Protein AF-A0A2X3KDU0-F1 (afdb_monomer_lite)

Radius of gyration: 14.28 Å; chains: 1; bounding box: 50×24×29 Å

Sequence (99 aa):
MLENGAETYRVEETMSRICLAYGIEKVDVFVIPTNIIITIKTYKNAISRTRRVTSRTINLDKIAKLNNLSREVAFNKVSIEDAEKKLSSIADEKNILLK

Secondary structure (DSSP, 8-state):
-GGGT--HHHHHHHHHHHHHHTT-SEEEEEEETTEEEEEEE-SS-EEEEEEE-------HHHHHHHHHHHHHHHHH---HHHHHHHHHHHHH-------

Organism: Clostridium perfringens (NCBI:txid1502)

Structure (mmCIF, N/CA/C/O backbone):
data_AF-A0A2X3KDU0-F1
#
_entry.id   AF-A0A2X3KDU0-F1
#
loop_
_atom_site.group_PDB
_atom_site.id
_atom_site.type_symbol
_atom_site.label_atom_id
_atom_site.label_alt_id
_atom_site.label_comp_id
_atom_site.label_asym_id
_atom_site.label_entity_id
_atom_site.label_seq_id
_atom_site.pdbx_PDB_ins_code
_atom_site.Cartn_x
_atom_site.Cartn_y
_atom_site.Cartn_z
_atom_site.occupancy
_atom_site.B_iso_or_equiv
_atom_site.auth_seq_id
_atom_site.auth_comp_id
_atom_site.auth_asym_id
_atom_site.auth_atom_id
_atom_site.pdbx_PDB_model_num
ATOM 1 N N . MET A 1 1 ? 5.042 -0.233 -4.058 1.00 93.06 1 MET A N 1
ATOM 2 C CA . MET A 1 1 ? 4.678 -1.398 -4.906 1.00 93.06 1 MET A CA 1
ATOM 3 C C . MET A 1 1 ? 4.801 -1.102 -6.397 1.00 93.06 1 MET A C 1
ATOM 5 O O . MET A 1 1 ? 5.622 -1.736 -7.043 1.00 93.06 1 MET A O 1
ATOM 9 N N . LEU A 1 2 ? 4.032 -0.154 -6.953 1.00 95.19 2 LEU A N 1
ATOM 10 C CA . LEU A 1 2 ? 3.998 0.116 -8.403 1.00 95.19 2 LEU A CA 1
ATOM 11 C C . LEU A 1 2 ? 5.368 0.503 -9.000 1.00 95.19 2 LEU A C 1
ATOM 13 O O . LEU A 1 2 ? 5.754 0.006 -10.059 1.00 95.19 2 LEU A O 1
ATOM 17 N N . GLU A 1 3 ? 6.135 1.311 -8.263 1.00 94.75 3 GLU A N 1
ATOM 18 C CA . GLU A 1 3 ? 7.532 1.671 -8.565 1.00 94.75 3 GLU A CA 1
ATOM 19 C C . GLU A 1 3 ? 8.482 0.468 -8.626 1.00 94.75 3 GLU A C 1
ATOM 21 O O . GLU A 1 3 ? 9.541 0.560 -9.228 1.00 94.75 3 GLU A O 1
ATOM 26 N N . ASN A 1 4 ? 8.123 -0.660 -8.008 1.00 94.69 4 ASN A N 1
ATOM 27 C CA . ASN A 1 4 ? 8.968 -1.854 -7.921 1.00 94.69 4 ASN A CA 1
ATOM 28 C C . ASN A 1 4 ? 8.543 -2.950 -8.913 1.00 94.69 4 ASN A C 1
ATOM 30 O O . ASN A 1 4 ? 9.035 -4.072 -8.826 1.00 94.69 4 ASN A O 1
ATOM 34 N N . GLY A 1 5 ? 7.635 -2.635 -9.846 1.00 93.38 5 GLY A N 1
ATOM 35 C CA . GLY A 1 5 ? 7.224 -3.554 -10.910 1.00 93.38 5 GLY A CA 1
ATOM 36 C C . GLY A 1 5 ? 5.971 -4.371 -10.597 1.00 93.38 5 GLY A C 1
ATOM 37 O O . GLY A 1 5 ? 5.678 -5.317 -11.318 1.00 93.38 5 GLY A O 1
ATOM 38 N N . ALA A 1 6 ? 5.215 -4.016 -9.552 1.00 95.31 6 ALA A N 1
ATOM 39 C CA . ALA A 1 6 ? 3.961 -4.697 -9.245 1.00 95.31 6 ALA A CA 1
ATOM 40 C C . ALA A 1 6 ? 2.910 -4.449 -10.340 1.00 95.31 6 ALA A C 1
ATOM 42 O O . ALA A 1 6 ? 2.821 -3.349 -10.895 1.00 95.31 6 ALA A O 1
ATOM 43 N N . GLU A 1 7 ? 2.096 -5.467 -10.605 1.00 95.50 7 GLU A N 1
ATOM 44 C CA . GLU A 1 7 ? 0.920 -5.368 -11.470 1.00 95.50 7 GLU A CA 1
ATOM 45 C C . GLU A 1 7 ? -0.120 -4.417 -10.860 1.00 95.50 7 GLU A C 1
ATOM 47 O O . GLU A 1 7 ? -0.280 -4.365 -9.638 1.00 95.50 7 GLU A O 1
ATOM 52 N N . THR A 1 8 ? -0.842 -3.669 -11.698 1.00 96.25 8 THR A N 1
ATOM 53 C CA . THR A 1 8 ? -1.753 -2.600 -11.251 1.00 96.25 8 THR A CA 1
ATOM 54 C C . THR A 1 8 ? -2.868 -3.120 -10.346 1.00 96.25 8 THR A C 1
ATOM 56 O O . THR A 1 8 ? -3.047 -2.583 -9.255 1.00 96.25 8 THR A O 1
ATOM 59 N N . TYR A 1 9 ? -3.524 -4.225 -10.717 1.00 95.88 9 TYR A N 1
ATOM 60 C CA . TYR A 1 9 ? -4.598 -4.824 -9.913 1.00 95.88 9 TYR A CA 1
ATOM 61 C C . TYR A 1 9 ? -4.123 -5.258 -8.514 1.00 95.88 9 TYR A C 1
ATOM 63 O O . TYR A 1 9 ? -4.868 -5.162 -7.543 1.00 95.88 9 TYR A O 1
ATOM 71 N N . ARG A 1 10 ? -2.857 -5.686 -8.365 1.00 95.25 10 ARG A N 1
ATOM 72 C CA . ARG A 1 10 ? -2.296 -6.044 -7.048 1.00 95.25 10 ARG A CA 1
ATOM 73 C C . ARG A 1 10 ? -2.110 -4.821 -6.162 1.00 95.25 10 ARG A C 1
ATOM 75 O O . ARG A 1 10 ? -2.252 -4.917 -4.944 1.00 95.25 10 ARG A O 1
ATOM 82 N N . VAL A 1 11 ? -1.762 -3.681 -6.760 1.00 96.69 11 VAL A N 1
ATOM 83 C CA . VAL A 1 11 ? -1.667 -2.406 -6.042 1.00 96.69 11 VAL A CA 1
ATOM 84 C C . VAL A 1 11 ? -3.063 -1.953 -5.607 1.00 96.69 11 VAL A C 1
ATOM 86 O O . VAL A 1 11 ? -3.226 -1.580 -4.448 1.00 96.69 11 VAL A O 1
ATOM 89 N N . GLU A 1 12 ? -4.066 -2.061 -6.483 1.00 97.62 12 GLU A N 1
ATOM 90 C CA . GLU A 1 12 ? -5.472 -1.743 -6.173 1.00 97.62 12 GLU A CA 1
ATOM 91 C C . GLU A 1 12 ? -6.014 -2.576 -5.011 1.00 97.62 12 GLU A C 1
ATOM 93 O O . GLU A 1 12 ? -6.539 -2.025 -4.039 1.00 97.62 12 GLU A O 1
ATOM 98 N N . GLU A 1 13 ? -5.834 -3.897 -5.076 1.00 96.19 13 GLU A N 1
ATOM 99 C CA . GLU A 1 13 ? -6.278 -4.823 -4.035 1.00 96.19 13 GLU A CA 1
ATOM 100 C C . GLU A 1 13 ? -5.576 -4.533 -2.703 1.00 96.19 13 GLU A C 1
ATOM 102 O O . GLU A 1 13 ? -6.208 -4.497 -1.648 1.00 96.19 13 GLU A O 1
ATOM 107 N N . THR A 1 14 ? -4.266 -4.271 -2.745 1.00 96.19 14 THR A N 1
ATOM 108 C CA . THR A 1 14 ? -3.471 -3.973 -1.548 1.00 96.19 14 THR A CA 1
ATOM 109 C C . THR A 1 14 ? -3.918 -2.680 -0.873 1.00 96.19 14 THR A C 1
ATOM 111 O O . THR A 1 14 ? -4.119 -2.666 0.341 1.00 96.19 14 THR A O 1
ATOM 114 N N . MET A 1 15 ? -4.105 -1.603 -1.637 1.00 95.88 15 MET A N 1
ATOM 115 C CA . MET A 1 15 ? -4.550 -0.321 -1.087 1.00 95.88 15 MET A CA 1
ATOM 116 C C . MET A 1 15 ? -5.969 -0.413 -0.528 1.00 95.88 15 MET A C 1
ATOM 118 O O . MET A 1 15 ? -6.208 0.041 0.590 1.00 95.88 15 MET A O 1
ATOM 122 N N . SER A 1 16 ? -6.881 -1.060 -1.260 1.00 95.81 16 SER A N 1
ATOM 123 C CA . SER A 1 16 ? -8.250 -1.297 -0.791 1.00 95.81 16 SER A CA 1
ATOM 124 C C . SER A 1 16 ? -8.246 -2.067 0.529 1.00 95.81 16 SER A C 1
ATOM 126 O O . SER A 1 16 ? -8.853 -1.629 1.502 1.00 95.81 16 SER A O 1
ATOM 128 N N . ARG A 1 17 ? -7.481 -3.165 0.604 1.00 94.88 17 ARG A N 1
ATOM 129 C CA . ARG A 1 17 ? -7.348 -3.990 1.811 1.00 94.88 17 ARG A CA 1
ATOM 130 C C . ARG A 1 17 ? -6.851 -3.190 3.017 1.00 94.88 17 ARG A C 1
ATOM 132 O O . ARG A 1 17 ? -7.419 -3.321 4.096 1.00 94.88 17 ARG A O 1
ATOM 139 N N . ILE A 1 18 ? -5.820 -2.363 2.837 1.00 95.00 18 ILE A N 1
ATOM 140 C CA . ILE A 1 18 ? -5.261 -1.525 3.909 1.00 95.00 18 ILE A CA 1
ATOM 141 C C . ILE A 1 18 ? -6.300 -0.512 4.408 1.00 95.00 18 ILE A C 1
ATOM 143 O O . ILE A 1 18 ? -6.489 -0.372 5.613 1.00 95.00 18 ILE A O 1
ATOM 147 N N . CYS A 1 19 ? -7.009 0.168 3.503 1.00 94.50 19 CYS A N 1
ATOM 148 C CA . CYS A 1 19 ? -8.038 1.135 3.890 1.00 94.50 19 CYS A CA 1
ATOM 149 C C . CYS A 1 19 ? -9.179 0.482 4.676 1.00 94.50 19 CYS A C 1
ATOM 151 O O . CYS A 1 19 ? -9.556 0.987 5.734 1.00 94.50 19 CYS A O 1
ATOM 153 N N . LEU A 1 20 ? -9.687 -0.655 4.194 1.00 93.50 20 LEU A N 1
ATOM 154 C CA . LEU A 1 20 ? -10.744 -1.405 4.876 1.00 93.50 20 LEU A CA 1
ATOM 155 C C . LEU A 1 20 ? -10.296 -1.863 6.275 1.00 93.50 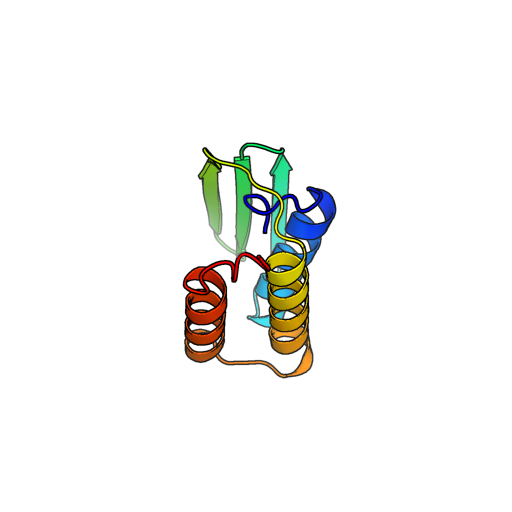20 LEU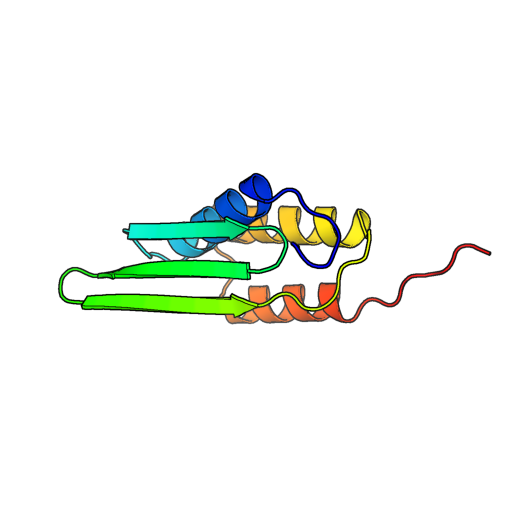 A C 1
ATOM 157 O O . LEU A 1 20 ? -11.054 -1.747 7.236 1.00 93.50 20 LEU A O 1
ATOM 161 N N . ALA A 1 21 ? -9.049 -2.327 6.414 1.00 94.56 21 ALA A N 1
ATOM 162 C CA . ALA A 1 21 ? -8.490 -2.766 7.693 1.00 94.56 21 ALA A CA 1
ATOM 163 C C . ALA A 1 21 ? -8.441 -1.647 8.750 1.00 94.56 21 ALA A C 1
ATOM 165 O O . ALA A 1 21 ? -8.641 -1.913 9.936 1.00 94.56 21 ALA A O 1
ATOM 166 N N . TYR A 1 22 ? -8.238 -0.398 8.320 1.00 93.44 22 TYR A N 1
ATOM 167 C CA . TYR A 1 22 ? -8.239 0.788 9.184 1.00 93.44 22 TYR A CA 1
ATOM 168 C C . TYR A 1 22 ? -9.616 1.447 9.356 1.00 93.44 22 TYR A C 1
ATOM 170 O O . TYR A 1 22 ? -9.709 2.568 9.851 1.00 93.44 22 TYR A O 1
ATOM 178 N N . GLY A 1 23 ? -10.699 0.753 8.994 1.00 91.56 23 GLY A N 1
ATOM 179 C CA . GLY A 1 23 ? -12.065 1.207 9.264 1.00 91.56 23 GLY A CA 1
ATOM 180 C C . GLY A 1 23 ? -12.637 2.164 8.219 1.00 91.56 23 GLY A C 1
ATOM 181 O O . GLY A 1 23 ? -13.664 2.792 8.467 1.00 91.56 23 GLY A O 1
ATOM 182 N N . ILE A 1 24 ? -12.014 2.280 7.043 1.00 92.69 24 ILE A N 1
ATOM 183 C CA . ILE A 1 24 ? -12.628 2.982 5.915 1.00 92.69 24 ILE A CA 1
ATOM 184 C C . ILE A 1 24 ? -13.665 2.063 5.273 1.00 92.69 24 ILE A C 1
ATOM 186 O O . ILE A 1 24 ? -13.307 1.041 4.709 1.00 92.69 24 ILE A O 1
ATOM 190 N N . GLU A 1 25 ? -14.944 2.431 5.315 1.00 90.00 25 GLU A N 1
ATOM 191 C CA . GLU A 1 25 ? -16.024 1.575 4.794 1.00 90.00 25 GLU A CA 1
ATOM 192 C C . GLU A 1 25 ? -16.100 1.538 3.263 1.00 90.00 25 GLU A C 1
ATOM 194 O O . GLU A 1 25 ? -16.486 0.529 2.676 1.00 90.00 25 GLU A O 1
ATOM 199 N N . LYS A 1 26 ? -15.777 2.656 2.602 1.00 94.06 26 LYS A N 1
ATOM 200 C CA . LYS A 1 26 ? -15.896 2.806 1.149 1.00 94.06 26 LYS A CA 1
ATOM 201 C C . LYS A 1 26 ? -14.646 3.456 0.578 1.00 94.06 26 LYS A C 1
ATOM 203 O O . LYS A 1 26 ? -14.349 4.619 0.860 1.00 94.06 26 LYS A O 1
ATOM 208 N N . VAL A 1 27 ? -13.947 2.701 -0.259 1.00 96.56 27 VAL A N 1
ATOM 209 C CA . VAL A 1 27 ? -12.733 3.128 -0.948 1.00 96.56 27 VAL A CA 1
ATOM 210 C C . VAL A 1 27 ? -12.804 2.706 -2.411 1.00 96.56 27 VAL A C 1
ATOM 212 O O . VAL A 1 27 ? -13.151 1.567 -2.706 1.00 96.56 27 VAL A O 1
ATOM 215 N N . ASP A 1 28 ? -12.468 3.624 -3.312 1.00 97.06 28 ASP A N 1
ATOM 216 C CA . ASP A 1 28 ? -12.247 3.332 -4.727 1.00 97.06 28 ASP A CA 1
ATOM 217 C C . ASP A 1 28 ? -10.767 3.564 -5.034 1.00 97.06 28 ASP A C 1
ATOM 219 O O . ASP A 1 28 ? -10.241 4.654 -4.785 1.00 97.06 28 ASP A O 1
ATOM 223 N N . VAL A 1 29 ? -10.090 2.552 -5.569 1.00 97.81 29 VAL A N 1
ATOM 224 C CA . VAL A 1 29 ? -8.687 2.643 -5.985 1.00 97.81 29 VAL A CA 1
ATOM 225 C C . VAL A 1 29 ? -8.609 2.368 -7.479 1.00 97.81 29 VAL A C 1
ATOM 227 O O . VAL A 1 29 ? -9.138 1.367 -7.947 1.00 97.81 29 VAL A O 1
ATOM 230 N N . PHE A 1 30 ? -7.947 3.257 -8.213 1.00 97.81 30 PHE A N 1
ATOM 231 C CA . PHE A 1 30 ? -7.703 3.110 -9.642 1.00 97.81 30 PHE A CA 1
ATOM 232 C C . PHE A 1 30 ? -6.221 3.318 -9.932 1.00 97.81 30 PHE A C 1
ATOM 234 O O . PHE A 1 30 ? -5.653 4.370 -9.612 1.00 97.81 30 PHE A O 1
ATOM 241 N N . VAL A 1 31 ? -5.584 2.312 -10.524 1.00 97.94 31 VAL A N 1
ATOM 242 C CA . VAL A 1 31 ? -4.144 2.302 -10.764 1.00 97.94 31 VAL A CA 1
ATOM 243 C C . VAL A 1 31 ? -3.849 2.071 -12.236 1.00 97.94 31 VAL A C 1
ATOM 245 O O . VAL A 1 31 ? -4.192 1.053 -12.827 1.00 97.94 31 VAL A O 1
ATOM 248 N N . ILE A 1 32 ? -3.082 2.993 -12.802 1.00 96.31 32 ILE A N 1
ATOM 249 C CA . ILE A 1 32 ? -2.393 2.818 -14.079 1.00 96.31 32 ILE A CA 1
ATOM 250 C C . ILE A 1 32 ? -0.881 2.826 -13.828 1.00 96.31 32 ILE A C 1
ATOM 252 O O . ILE A 1 32 ? -0.442 3.327 -12.793 1.00 96.31 32 ILE A O 1
ATOM 256 N N . PRO A 1 33 ? -0.042 2.322 -14.752 1.00 93.38 33 PRO A N 1
ATOM 257 C CA . PRO A 1 33 ? 1.398 2.164 -14.519 1.00 93.38 33 PRO A CA 1
ATOM 258 C C . PRO A 1 33 ? 2.146 3.402 -14.003 1.00 93.38 33 PRO A C 1
ATOM 260 O O . PRO A 1 33 ? 3.176 3.267 -13.347 1.00 93.38 33 PRO A O 1
ATOM 263 N N . THR A 1 34 ? 1.644 4.599 -14.300 1.00 95.00 34 THR A N 1
ATOM 264 C CA . THR A 1 34 ? 2.271 5.883 -13.966 1.00 95.00 34 THR A CA 1
ATOM 265 C C . THR A 1 34 ? 1.462 6.719 -12.977 1.00 95.00 34 THR A C 1
ATOM 267 O O . THR A 1 34 ? 1.899 7.816 -12.626 1.00 95.00 34 THR A O 1
ATOM 270 N N . ASN A 1 35 ? 0.298 6.251 -12.516 1.00 96.56 35 ASN A N 1
ATOM 271 C CA . ASN A 1 35 ? -0.560 7.032 -11.633 1.00 96.56 35 ASN A CA 1
ATOM 272 C C . ASN A 1 35 ? -1.452 6.151 -10.755 1.00 96.56 35 ASN A C 1
ATOM 274 O O . ASN A 1 35 ? -2.034 5.173 -11.214 1.00 96.56 35 ASN A O 1
ATOM 278 N N . ILE A 1 36 ? -1.599 6.556 -9.501 1.00 97.75 36 ILE A N 1
ATOM 279 C CA . ILE A 1 36 ? -2.494 5.947 -8.522 1.00 97.75 36 ILE A CA 1
ATOM 280 C C . ILE A 1 36 ? -3.511 7.005 -8.117 1.00 97.75 36 ILE A C 1
ATOM 282 O O . ILE A 1 36 ? -3.127 8.112 -7.739 1.00 97.75 36 ILE A O 1
ATOM 286 N N . ILE A 1 37 ? -4.791 6.659 -8.160 1.00 98.19 37 ILE A N 1
ATOM 287 C CA . ILE A 1 37 ? -5.883 7.472 -7.630 1.00 98.19 37 ILE A CA 1
ATOM 288 C C . ILE A 1 37 ? -6.566 6.660 -6.537 1.00 98.19 37 ILE A C 1
ATOM 290 O O . ILE A 1 37 ? -6.927 5.507 -6.751 1.00 98.19 37 ILE A O 1
ATOM 294 N N . ILE A 1 38 ? -6.749 7.267 -5.369 1.00 97.88 38 ILE A N 1
ATOM 295 C CA . ILE A 1 38 ? -7.538 6.704 -4.278 1.00 97.88 38 ILE A CA 1
ATOM 296 C C . ILE A 1 38 ? -8.604 7.702 -3.854 1.00 97.88 38 ILE A C 1
ATOM 298 O O . ILE A 1 38 ? -8.315 8.879 -3.638 1.00 97.88 38 ILE A O 1
ATOM 302 N N . THR A 1 39 ? -9.832 7.219 -3.715 1.00 97.62 39 THR A N 1
ATOM 303 C 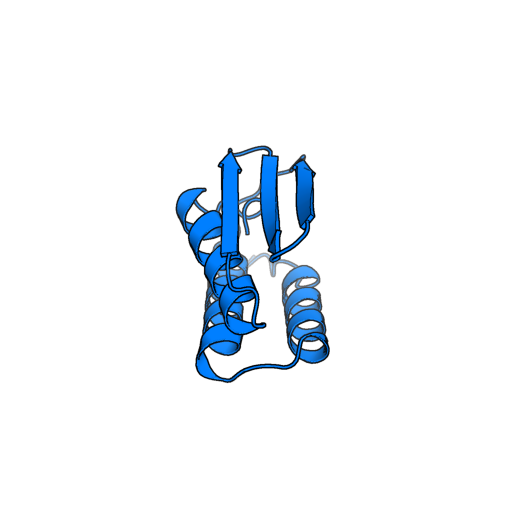CA . THR A 1 39 ? -10.964 7.991 -3.216 1.00 97.62 39 THR A CA 1
ATOM 304 C C . THR A 1 39 ? -11.527 7.311 -1.986 1.00 97.62 39 THR A C 1
ATOM 306 O O . THR A 1 39 ? -11.966 6.169 -2.055 1.00 97.62 39 THR A O 1
ATOM 309 N N . ILE A 1 40 ? -11.540 8.022 -0.865 1.00 95.69 40 ILE A N 1
ATOM 310 C CA . ILE A 1 40 ? -12.188 7.581 0.368 1.00 95.69 40 ILE A CA 1
ATOM 311 C C . ILE A 1 40 ? -13.531 8.295 0.475 1.00 95.69 40 ILE A C 1
ATOM 313 O O . ILE A 1 40 ? -13.595 9.524 0.379 1.00 95.69 40 ILE A O 1
ATOM 317 N N . LYS A 1 41 ? -14.605 7.530 0.675 1.00 92.50 41 LYS A N 1
ATOM 318 C CA . LYS A 1 41 ? -15.968 8.045 0.827 1.00 92.50 41 LYS A CA 1
ATOM 319 C C . LYS A 1 41 ? -16.420 7.886 2.275 1.00 92.50 41 LYS A C 1
ATOM 321 O O . LYS A 1 41 ? -16.386 6.799 2.838 1.00 92.50 41 LYS A O 1
ATOM 326 N N . THR A 1 42 ? -16.887 8.983 2.851 1.00 86.31 42 THR A N 1
ATOM 327 C CA . THR A 1 42 ? -17.598 9.030 4.135 1.00 86.31 42 THR A CA 1
ATOM 328 C C . THR A 1 42 ? -19.070 9.350 3.874 1.00 86.31 42 THR A C 1
ATOM 330 O O . THR A 1 42 ? -19.435 9.701 2.752 1.00 86.31 42 THR A O 1
ATOM 333 N N . TYR A 1 43 ? -19.924 9.290 4.898 1.00 83.81 43 TYR A N 1
ATOM 334 C CA . TYR A 1 43 ? -21.348 9.629 4.754 1.00 83.81 43 TYR A CA 1
ATOM 335 C C . TYR A 1 43 ? -21.592 11.040 4.179 1.00 83.81 43 TYR A C 1
ATOM 337 O O . TYR A 1 43 ? -22.576 11.254 3.480 1.00 83.81 43 TYR A O 1
ATOM 345 N N . LYS A 1 44 ? -20.703 12.006 4.462 1.00 86.94 44 LYS A N 1
ATOM 346 C CA . LYS A 1 44 ? -20.892 13.417 4.075 1.00 86.94 44 LYS A CA 1
ATOM 347 C C . LYS A 1 44 ? -19.963 13.899 2.965 1.00 86.94 44 LYS A C 1
ATOM 349 O O . LYS A 1 44 ? -20.302 14.854 2.282 1.00 86.94 44 LYS A O 1
ATOM 354 N N . ASN A 1 45 ? -18.795 13.280 2.808 1.00 91.69 45 ASN A N 1
ATOM 355 C CA . ASN A 1 45 ? -17.720 13.798 1.962 1.00 91.69 45 ASN A CA 1
ATOM 356 C C . ASN A 1 45 ? -16.995 12.675 1.221 1.00 91.69 45 ASN A C 1
ATOM 358 O O . ASN A 1 45 ? -16.867 11.565 1.741 1.00 91.69 45 ASN A O 1
ATOM 362 N N . ALA A 1 46 ? -16.426 13.005 0.063 1.00 93.19 46 ALA A N 1
ATOM 363 C CA . ALA A 1 46 ? -15.453 12.173 -0.632 1.00 93.19 46 ALA A CA 1
ATOM 364 C C . ALA A 1 46 ? -14.122 12.924 -0.742 1.00 93.19 46 ALA A C 1
ATOM 366 O O . ALA A 1 46 ? -14.095 14.094 -1.119 1.00 93.19 46 ALA A O 1
ATOM 367 N N . ILE A 1 47 ? -13.020 12.252 -0.414 1.00 95.19 47 ILE A N 1
ATOM 368 C CA . ILE A 1 47 ? -11.668 12.804 -0.527 1.00 95.19 47 ILE A CA 1
ATOM 369 C C . ILE A 1 47 ? -10.908 11.959 -1.535 1.00 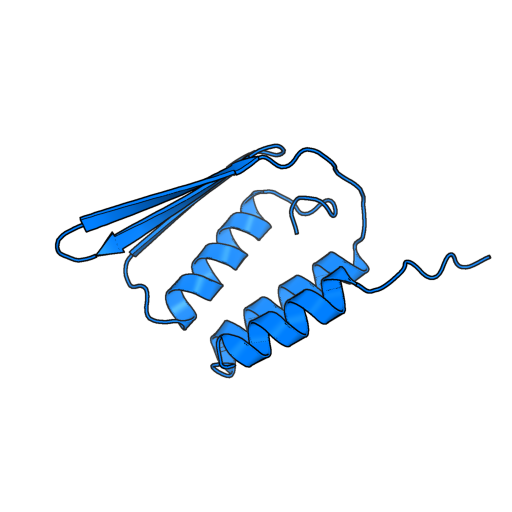95.19 47 ILE A C 1
ATOM 371 O O . ILE A 1 47 ? -10.736 10.758 -1.336 1.00 95.19 47 ILE A O 1
ATOM 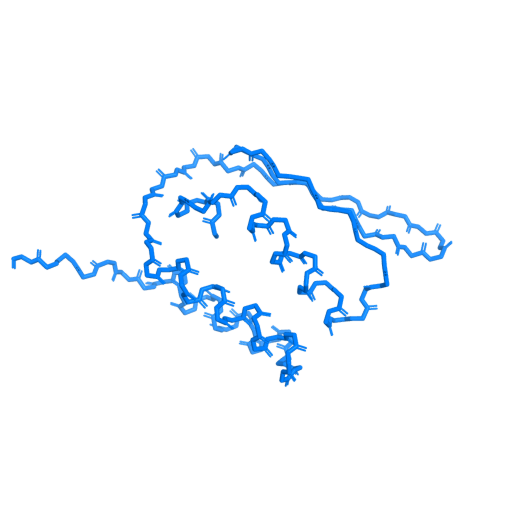375 N N . SER A 1 48 ? -10.443 12.598 -2.607 1.00 96.50 48 SER A N 1
ATOM 376 C CA . SER A 1 48 ? -9.607 11.967 -3.628 1.00 96.50 48 SER A CA 1
ATOM 377 C C . SER A 1 48 ? -8.156 12.414 -3.488 1.00 96.50 48 SER A C 1
ATOM 379 O O . SER A 1 48 ? -7.867 13.597 -3.296 1.00 96.50 48 SER A O 1
ATOM 381 N N . ARG A 1 49 ? -7.227 11.470 -3.615 1.00 97.06 49 ARG A N 1
ATOM 382 C CA . ARG A 1 49 ? -5.789 11.724 -3.705 1.00 97.06 49 ARG A CA 1
ATOM 383 C C . ARG A 1 49 ? -5.250 11.049 -4.955 1.00 97.06 49 ARG A C 1
ATOM 385 O O . ARG A 1 49 ? -5.571 9.900 -5.235 1.00 97.06 49 ARG A O 1
ATOM 392 N N . THR A 1 50 ? -4.409 11.773 -5.686 1.00 97.06 50 THR A N 1
ATOM 393 C CA . THR A 1 50 ? -3.689 11.249 -6.847 1.00 97.06 50 THR A CA 1
ATOM 394 C C . THR A 1 50 ? -2.190 11.307 -6.594 1.00 97.06 50 THR A C 1
ATOM 396 O O . THR A 1 50 ? -1.686 12.278 -6.020 1.00 97.06 50 THR A O 1
ATOM 399 N N . ARG A 1 51 ? -1.469 10.271 -7.017 1.00 95.94 51 ARG A N 1
ATOM 400 C CA . ARG A 1 51 ? -0.012 10.198 -6.935 1.00 95.94 51 ARG A CA 1
ATOM 401 C C . ARG A 1 51 ? 0.553 9.667 -8.242 1.00 95.94 51 ARG A C 1
ATOM 403 O O . ARG A 1 51 ? 0.276 8.536 -8.636 1.00 95.94 51 ARG A O 1
ATOM 410 N N . ARG A 1 52 ? 1.402 10.478 -8.872 1.00 96.44 52 ARG A N 1
ATOM 411 C CA . ARG A 1 52 ? 2.169 10.079 -10.050 1.00 96.44 52 ARG A CA 1
ATOM 412 C C . ARG A 1 52 ? 3.375 9.242 -9.631 1.00 96.44 52 ARG A C 1
ATOM 414 O O . ARG A 1 52 ? 4.077 9.604 -8.688 1.00 96.44 52 ARG A O 1
ATOM 421 N N . VAL A 1 53 ? 3.622 8.168 -10.371 1.00 93.31 53 VAL A N 1
ATOM 422 C CA . VAL A 1 53 ? 4.836 7.353 -10.296 1.00 93.31 53 VAL A CA 1
ATOM 423 C C . VAL A 1 53 ? 5.747 7.756 -11.450 1.00 93.31 53 VAL A C 1
ATOM 425 O O . VAL A 1 53 ? 5.364 7.659 -12.616 1.00 93.31 53 VAL A O 1
ATOM 428 N N . THR A 1 54 ? 6.930 8.273 -11.124 1.00 89.62 54 THR A N 1
ATOM 429 C CA . THR A 1 54 ? 7.871 8.849 -12.100 1.00 89.62 54 THR A CA 1
ATOM 430 C C . THR A 1 54 ? 9.029 7.921 -12.442 1.00 89.62 54 THR A C 1
ATOM 432 O O . THR A 1 54 ? 9.616 8.067 -13.510 1.00 89.62 54 THR A O 1
ATOM 435 N N . SER A 1 55 ? 9.334 6.948 -11.584 1.00 87.44 55 SER A N 1
ATOM 436 C CA . SER A 1 55 ? 10.368 5.942 -11.808 1.00 87.44 55 SER A CA 1
ATOM 437 C C . SER A 1 55 ? 9.810 4.543 -11.570 1.00 87.44 55 SER A C 1
ATOM 439 O O . SER A 1 55 ? 8.934 4.326 -10.732 1.00 87.44 55 SER A O 1
ATOM 441 N N . ARG A 1 56 ? 10.292 3.572 -12.347 1.00 84.88 56 ARG A N 1
ATOM 442 C CA . ARG A 1 56 ? 9.971 2.160 -12.146 1.00 84.88 56 ARG A CA 1
ATOM 443 C C . ARG A 1 56 ? 11.242 1.339 -12.263 1.00 84.88 56 ARG A C 1
ATOM 445 O O . ARG A 1 56 ? 12.048 1.549 -13.163 1.00 84.88 56 ARG A O 1
ATOM 452 N N . THR A 1 57 ? 11.388 0.404 -11.346 1.00 91.38 57 THR A N 1
ATOM 453 C CA . THR A 1 57 ? 12.380 -0.664 -11.355 1.00 91.38 57 THR A CA 1
ATOM 454 C C . THR A 1 57 ? 11.664 -1.985 -11.089 1.00 91.38 57 THR A C 1
ATOM 456 O O . THR A 1 57 ? 10.460 -1.995 -10.831 1.00 91.38 57 THR A O 1
ATOM 459 N N . ILE A 1 58 ? 12.382 -3.101 -11.153 1.00 92.38 58 ILE A N 1
ATOM 460 C CA . ILE A 1 58 ? 11.866 -4.405 -10.744 1.00 92.38 58 ILE A CA 1
ATOM 461 C C . ILE A 1 58 ? 12.560 -4.788 -9.443 1.00 92.38 58 ILE A C 1
ATOM 463 O O . ILE A 1 58 ? 13.777 -4.948 -9.399 1.00 92.38 58 ILE A O 1
ATOM 467 N N . ASN A 1 59 ? 11.777 -4.931 -8.378 1.00 94.12 59 ASN A N 1
ATOM 468 C CA . ASN A 1 59 ? 12.252 -5.441 -7.099 1.00 94.12 59 ASN A CA 1
ATOM 469 C C . ASN A 1 59 ? 11.183 -6.347 -6.481 1.00 94.12 59 ASN A C 1
ATOM 471 O O . ASN A 1 59 ? 10.271 -5.895 -5.783 1.00 94.12 59 ASN A O 1
ATOM 475 N N . LEU A 1 60 ? 11.294 -7.641 -6.779 1.00 93.56 60 LEU A N 1
ATOM 476 C CA . LEU A 1 60 ? 10.329 -8.647 -6.339 1.00 93.56 60 LEU A CA 1
ATOM 477 C C . LEU A 1 60 ? 10.380 -8.883 -4.824 1.00 93.56 60 LEU A C 1
ATOM 479 O O . LEU A 1 60 ? 9.343 -9.169 -4.232 1.00 93.56 60 LEU A O 1
ATOM 483 N N . ASP A 1 61 ? 11.543 -8.697 -4.193 1.00 95.12 61 ASP A N 1
ATOM 484 C CA . ASP A 1 61 ? 11.702 -8.817 -2.740 1.00 95.12 61 ASP A CA 1
ATOM 485 C C . ASP A 1 61 ? 10.910 -7.725 -2.006 1.00 95.12 61 ASP A C 1
ATOM 487 O O . ASP A 1 61 ? 10.055 -8.022 -1.167 1.00 95.12 61 ASP A O 1
ATOM 491 N N . LYS A 1 62 ? 11.069 -6.457 -2.415 1.00 94.75 62 LYS A N 1
ATOM 492 C CA . LYS A 1 62 ? 10.258 -5.355 -1.871 1.00 94.75 62 LYS A CA 1
ATOM 493 C C . LYS A 1 62 ? 8.770 -5.558 -2.132 1.00 94.75 62 LYS A C 1
ATOM 495 O O . LYS A 1 62 ? 7.956 -5.266 -1.260 1.00 94.75 62 LYS A O 1
ATOM 500 N N . ILE A 1 63 ? 8.381 -6.082 -3.297 1.00 95.19 63 ILE A N 1
ATOM 501 C CA . ILE A 1 63 ? 6.972 -6.416 -3.561 1.00 95.19 63 ILE A CA 1
ATOM 502 C C . ILE A 1 63 ? 6.464 -7.480 -2.582 1.00 95.19 63 ILE A C 1
ATOM 504 O O . ILE A 1 63 ? 5.384 -7.305 -2.017 1.00 95.19 63 ILE A O 1
ATOM 508 N N . ALA A 1 64 ? 7.219 -8.558 -2.360 1.00 95.12 64 ALA A N 1
ATOM 509 C CA . ALA A 1 64 ? 6.837 -9.623 -1.437 1.00 95.12 64 ALA A CA 1
ATOM 510 C C . ALA A 1 64 ? 6.675 -9.095 -0.002 1.00 95.12 64 ALA A C 1
ATOM 512 O O . ALA A 1 64 ? 5.656 -9.361 0.639 1.00 95.12 64 ALA A O 1
ATOM 513 N N . LYS A 1 65 ? 7.617 -8.267 0.467 1.00 96.19 65 LYS A N 1
ATOM 514 C CA . LYS A 1 65 ? 7.562 -7.621 1.788 1.00 96.19 65 LYS A CA 1
ATOM 515 C C . LYS A 1 65 ? 6.361 -6.687 1.938 1.00 96.19 65 LYS A C 1
ATOM 517 O O . LYS A 1 65 ? 5.646 -6.772 2.933 1.00 96.19 65 LYS A O 1
ATOM 522 N N . LEU A 1 66 ? 6.081 -5.847 0.938 1.00 95.88 66 LEU A N 1
ATOM 523 C CA . LEU A 1 66 ? 4.913 -4.955 0.947 1.00 95.88 66 LEU A CA 1
ATOM 524 C C . LEU A 1 66 ? 3.589 -5.732 0.952 1.00 95.88 66 LEU A C 1
ATOM 526 O O . LEU A 1 66 ? 2.658 -5.363 1.667 1.00 95.88 66 LEU A O 1
ATOM 530 N N . ASN A 1 67 ? 3.509 -6.832 0.201 1.00 94.50 67 ASN A N 1
ATOM 531 C CA . ASN A 1 67 ? 2.342 -7.711 0.227 1.00 94.50 67 ASN A CA 1
ATOM 532 C C . ASN A 1 67 ? 2.142 -8.335 1.611 1.00 94.50 67 ASN A C 1
ATOM 534 O O . ASN A 1 67 ? 1.016 -8.343 2.112 1.00 94.50 67 ASN A O 1
ATOM 538 N N . ASN A 1 68 ? 3.213 -8.823 2.241 1.00 95.12 68 ASN A N 1
ATOM 539 C CA . ASN A 1 68 ? 3.151 -9.374 3.594 1.00 95.12 68 ASN A CA 1
ATOM 540 C C . ASN A 1 68 ? 2.701 -8.317 4.605 1.00 95.12 68 ASN A C 1
ATOM 542 O O . ASN A 1 68 ? 1.752 -8.569 5.342 1.00 95.12 68 ASN A O 1
ATOM 546 N N . LEU A 1 69 ? 3.266 -7.107 4.549 1.00 95.88 69 LEU A N 1
ATOM 547 C CA . LEU A 1 69 ? 2.828 -5.989 5.385 1.00 95.88 69 LEU A CA 1
ATOM 548 C C . LEU A 1 69 ? 1.332 -5.694 5.199 1.00 95.88 69 LEU A C 1
ATOM 550 O O . LEU A 1 69 ? 0.609 -5.546 6.179 1.00 95.88 69 LEU A O 1
ATOM 554 N N . SER A 1 70 ? 0.830 -5.680 3.959 1.00 95.19 70 SER A N 1
ATOM 555 C CA . SER A 1 70 ? -0.601 -5.451 3.707 1.00 95.19 70 SER A CA 1
ATOM 556 C C . SER A 1 70 ? -1.508 -6.522 4.322 1.00 95.19 70 SER A C 1
ATOM 558 O O . SER A 1 70 ? -2.625 -6.224 4.742 1.00 95.19 70 SER A O 1
ATOM 560 N N . ARG A 1 71 ? -1.038 -7.775 4.378 1.00 94.00 71 ARG A N 1
ATOM 561 C CA . ARG A 1 71 ? -1.758 -8.887 5.008 1.00 94.00 71 ARG A CA 1
ATOM 562 C C . ARG A 1 71 ? -1.695 -8.770 6.525 1.00 94.00 71 ARG A C 1
ATOM 564 O O . ARG A 1 71 ? -2.717 -8.936 7.175 1.00 94.00 71 ARG A O 1
ATOM 571 N N . GLU A 1 72 ? -0.539 -8.430 7.088 1.00 94.94 72 GLU A N 1
ATOM 572 C CA . GLU A 1 72 ? -0.403 -8.178 8.527 1.00 94.94 72 GLU A CA 1
ATOM 573 C C . GLU A 1 72 ? -1.334 -7.060 8.997 1.00 94.94 72 GLU A C 1
ATOM 575 O O . GLU A 1 72 ? -2.016 -7.223 10.005 1.00 94.94 72 GLU A O 1
ATOM 580 N N . VAL A 1 73 ? -1.420 -5.960 8.247 1.00 95.56 73 VAL A N 1
ATOM 581 C CA . VAL A 1 73 ? -2.369 -4.873 8.525 1.00 95.56 73 VAL A CA 1
ATOM 582 C C . VAL A 1 73 ? -3.809 -5.399 8.538 1.00 95.56 73 VAL A C 1
ATOM 584 O O . VAL A 1 73 ? -4.559 -5.106 9.466 1.00 95.56 73 VAL A O 1
ATOM 587 N N . ALA A 1 74 ? -4.178 -6.229 7.559 1.00 90.88 74 ALA A N 1
ATOM 588 C CA . ALA A 1 74 ? -5.529 -6.771 7.437 1.00 90.88 74 ALA A CA 1
ATOM 589 C C . ALA A 1 74 ? -5.909 -7.777 8.536 1.00 90.88 74 ALA A C 1
ATOM 591 O O . ALA A 1 74 ? -7.040 -7.752 9.016 1.00 90.88 74 ALA A O 1
ATOM 592 N N . PHE A 1 75 ? -4.988 -8.666 8.924 1.00 89.12 75 PHE A N 1
ATOM 593 C CA . PHE A 1 75 ? -5.278 -9.780 9.835 1.00 89.12 75 PHE A CA 1
ATOM 594 C C . PHE A 1 75 ? -4.921 -9.494 11.295 1.00 89.12 75 PHE A C 1
ATOM 596 O O . PHE A 1 75 ? -5.641 -9.924 12.191 1.00 89.12 75 PHE A O 1
ATOM 603 N N . ASN A 1 76 ? -3.840 -8.753 11.542 1.00 81.94 76 ASN A N 1
ATOM 604 C CA . ASN A 1 76 ? -3.294 -8.536 12.884 1.00 81.94 76 ASN A CA 1
ATOM 605 C C . ASN A 1 76 ? -3.546 -7.117 13.412 1.00 81.94 76 ASN A C 1
ATOM 607 O O . ASN A 1 76 ? -3.052 -6.789 14.488 1.00 81.94 76 ASN A O 1
ATOM 611 N N . LYS A 1 77 ? -4.286 -6.277 12.665 1.00 81.75 77 LYS A N 1
ATOM 612 C CA . LYS A 1 77 ? -4.586 -4.871 13.001 1.00 81.75 77 LYS A CA 1
ATOM 613 C C . LYS A 1 77 ? -3.354 -4.124 13.528 1.00 81.75 77 LYS A C 1
ATOM 615 O O . LYS A 1 77 ? -3.377 -3.536 14.607 1.00 81.75 77 LYS A O 1
ATOM 620 N N . VAL A 1 78 ? -2.263 -4.176 12.764 1.00 93.31 78 VAL A N 1
ATOM 621 C CA . VAL A 1 78 ? -1.048 -3.400 13.056 1.00 93.31 78 VAL A CA 1
ATOM 622 C C . VAL A 1 78 ? -1.419 -1.917 13.110 1.00 93.31 78 VAL A C 1
ATOM 624 O O . VAL A 1 78 ? -2.120 -1.443 12.217 1.00 93.31 78 VAL A O 1
ATOM 627 N N . SER A 1 79 ? -0.958 -1.194 14.135 1.00 94.44 79 SER A N 1
ATOM 628 C CA . SER A 1 79 ? -1.166 0.257 14.251 1.00 94.44 79 SER A CA 1
ATOM 629 C C . SER A 1 79 ? -0.673 0.986 12.993 1.00 94.44 79 SER A C 1
ATOM 631 O O . SER A 1 79 ? 0.192 0.477 12.272 1.00 94.44 79 SER A O 1
ATOM 633 N N . ILE A 1 80 ? -1.227 2.165 12.699 1.00 93.88 80 ILE A N 1
ATOM 634 C CA . ILE A 1 80 ? -0.778 2.956 11.541 1.00 93.88 80 ILE A CA 1
ATOM 635 C C . ILE A 1 80 ? 0.703 3.303 11.712 1.00 93.88 80 ILE A C 1
ATOM 637 O O . ILE A 1 80 ? 1.486 3.143 10.780 1.00 93.88 80 ILE A O 1
ATOM 641 N N . GLU A 1 81 ? 1.106 3.667 12.927 1.00 95.44 81 GLU A N 1
ATOM 642 C CA . GLU A 1 81 ? 2.470 4.053 13.269 1.00 95.44 81 GLU A CA 1
ATOM 643 C C . GLU A 1 81 ? 3.464 2.905 13.034 1.00 95.44 81 GLU A C 1
ATOM 645 O O . GLU A 1 81 ? 4.552 3.113 12.496 1.00 95.44 81 GLU A O 1
ATOM 650 N N . ASP A 1 82 ? 3.115 1.672 13.409 1.00 95.88 82 ASP A N 1
ATOM 651 C CA . ASP A 1 82 ? 4.002 0.523 13.200 1.00 95.88 82 ASP A CA 1
ATOM 652 C C . ASP A 1 82 ? 4.002 0.050 11.745 1.00 95.88 82 ASP A C 1
ATOM 654 O O . ASP A 1 82 ? 5.040 -0.391 11.241 1.00 95.88 82 ASP A O 1
ATOM 658 N N . ALA A 1 83 ? 2.874 0.177 11.042 1.00 95.88 83 ALA A N 1
ATOM 659 C CA . ALA A 1 83 ? 2.819 -0.074 9.609 1.00 95.88 83 ALA A CA 1
ATOM 660 C C . ALA A 1 83 ? 3.697 0.925 8.838 1.00 95.88 83 ALA A C 1
ATOM 662 O O . ALA A 1 83 ? 4.435 0.514 7.941 1.00 95.88 83 ALA A O 1
ATOM 663 N N . GLU A 1 84 ? 3.695 2.204 9.223 1.00 95.38 84 GLU A N 1
ATOM 664 C CA . GLU A 1 84 ? 4.568 3.240 8.659 1.00 95.38 84 GLU A CA 1
ATOM 665 C C . GLU A 1 84 ? 6.051 2.952 8.922 1.00 95.38 84 GLU A C 1
ATOM 667 O O . GLU A 1 84 ? 6.858 3.010 7.991 1.00 95.38 84 GLU A O 1
ATOM 672 N N . LYS A 1 85 ? 6.424 2.547 10.145 1.00 96.38 85 LYS A N 1
ATOM 673 C CA . LYS A 1 85 ? 7.809 2.139 10.457 1.00 96.38 85 LYS A CA 1
ATOM 674 C C . LYS A 1 85 ? 8.266 0.959 9.599 1.00 96.38 85 LYS A C 1
ATOM 676 O O . LYS A 1 85 ? 9.368 0.984 9.044 1.00 96.38 85 LYS A O 1
ATOM 681 N N . LYS A 1 86 ? 7.429 -0.077 9.464 1.00 95.62 86 LYS A N 1
ATOM 682 C CA . LYS A 1 86 ? 7.729 -1.243 8.615 1.00 95.62 86 LYS A CA 1
ATOM 683 C C . LYS A 1 86 ? 7.843 -0.841 7.146 1.00 95.62 86 LYS A C 1
ATOM 685 O O . LYS A 1 86 ? 8.771 -1.275 6.469 1.00 95.62 86 LYS A O 1
ATOM 690 N N . LEU A 1 87 ? 6.943 0.018 6.666 1.00 95.62 87 LEU A N 1
ATOM 691 C CA . LEU A 1 87 ? 6.970 0.539 5.302 1.00 95.62 87 LEU A CA 1
ATOM 692 C C . LEU A 1 87 ? 8.264 1.312 5.017 1.00 95.62 87 LEU A C 1
ATOM 694 O O . LEU A 1 87 ? 8.890 1.054 3.990 1.00 95.62 87 LEU A O 1
ATOM 698 N N . SER A 1 88 ? 8.687 2.203 5.923 1.00 95.31 88 SER A N 1
ATOM 699 C CA . SER A 1 88 ? 9.962 2.928 5.802 1.00 95.31 88 SER A CA 1
ATOM 700 C C . SER A 1 88 ? 11.141 1.963 5.766 1.00 95.31 88 SER A C 1
ATOM 702 O O . SER A 1 88 ? 11.984 2.059 4.883 1.00 95.31 88 SER A O 1
ATOM 704 N N . SER A 1 89 ? 11.147 0.964 6.652 1.00 95.44 89 SER A N 1
ATOM 705 C CA . SER A 1 89 ? 12.209 -0.047 6.695 1.00 95.44 89 SER A CA 1
ATOM 706 C C . SER A 1 89 ? 12.350 -0.778 5.352 1.00 95.44 89 SER A C 1
ATOM 708 O O . SER A 1 89 ? 13.452 -0.897 4.829 1.00 95.44 89 SER A O 1
ATOM 710 N N . ILE A 1 90 ? 11.233 -1.194 4.739 1.00 94.62 90 ILE A N 1
ATOM 711 C CA . ILE A 1 90 ? 11.223 -1.828 3.407 1.00 94.62 90 ILE A CA 1
ATOM 712 C C . ILE A 1 90 ? 11.670 -0.840 2.312 1.00 94.62 90 ILE A C 1
ATOM 714 O O . ILE A 1 90 ? 12.330 -1.221 1.340 1.00 94.62 90 ILE A O 1
ATOM 718 N N . ALA A 1 91 ? 11.304 0.439 2.429 1.00 89.38 91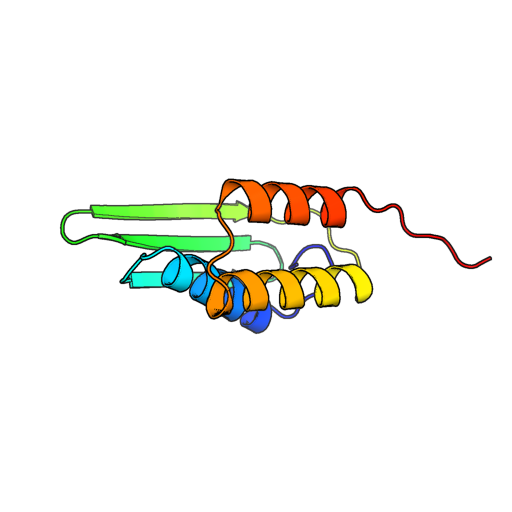 ALA A N 1
ATOM 719 C CA . ALA A 1 91 ? 11.694 1.466 1.468 1.00 89.38 91 ALA A CA 1
ATOM 720 C C . ALA A 1 91 ? 13.211 1.719 1.488 1.00 89.38 91 ALA A C 1
ATOM 722 O O . ALA A 1 91 ? 13.821 1.755 0.414 1.00 89.38 91 ALA A O 1
ATOM 723 N N . ASP A 1 92 ? 13.811 1.790 2.676 1.00 89.69 92 ASP A N 1
ATOM 724 C CA . ASP A 1 92 ? 15.217 2.147 2.901 1.00 89.69 92 ASP A CA 1
ATOM 725 C C . ASP A 1 92 ? 16.207 0.997 2.660 1.00 89.69 92 ASP A C 1
ATOM 727 O O . ASP A 1 92 ? 17.413 1.225 2.528 1.00 89.69 92 ASP A O 1
ATOM 731 N N . GLU A 1 93 ? 15.725 -0.244 2.542 1.00 85.31 93 GLU A N 1
ATOM 732 C CA . GLU A 1 93 ? 16.559 -1.390 2.177 1.00 85.31 93 GLU A CA 1
ATOM 733 C C . GLU A 1 93 ? 17.316 -1.128 0.862 1.00 85.31 93 GLU A C 1
ATOM 735 O O . GLU A 1 93 ? 16.726 -0.954 -0.215 1.00 85.31 93 GLU A O 1
ATOM 740 N N . LYS A 1 94 ? 18.651 -1.115 0.946 1.00 68.62 94 LYS A N 1
ATOM 741 C CA . LYS A 1 94 ? 19.535 -1.094 -0.221 1.00 68.62 94 LYS A CA 1
ATOM 742 C C . LYS A 1 94 ? 19.557 -2.485 -0.844 1.00 68.62 94 LYS A C 1
ATOM 744 O O . LYS A 1 94 ? 19.740 -3.474 -0.140 1.00 68.62 94 LYS A O 1
ATOM 749 N N . ASN A 1 95 ? 19.427 -2.550 -2.168 1.00 57.69 95 ASN A N 1
ATOM 750 C CA . ASN A 1 95 ? 19.644 -3.790 -2.904 1.00 57.69 95 ASN A CA 1
ATOM 751 C C . ASN A 1 95 ? 21.061 -4.290 -2.607 1.00 57.69 95 ASN A C 1
ATOM 753 O O . ASN A 1 95 ? 22.039 -3.648 -2.997 1.00 57.69 95 ASN A O 1
ATOM 757 N N . ILE A 1 96 ? 21.171 -5.433 -1.932 1.00 49.94 96 ILE A N 1
ATOM 758 C CA . ILE A 1 96 ? 22.410 -6.201 -1.929 1.00 49.94 96 ILE A CA 1
ATOM 759 C C . ILE A 1 96 ? 22.562 -6.692 -3.367 1.00 49.94 96 ILE A C 1
ATOM 761 O O . ILE A 1 96 ? 21.883 -7.621 -3.798 1.00 49.94 96 ILE A O 1
ATOM 765 N N . LEU A 1 97 ? 23.401 -6.001 -4.139 1.00 41.97 97 LEU A N 1
ATOM 766 C CA . LEU A 1 97 ? 23.937 -6.545 -5.377 1.00 41.97 97 LEU A CA 1
ATOM 767 C C . LEU A 1 97 ? 24.702 -7.808 -4.980 1.00 41.97 97 LEU A C 1
ATOM 769 O O . LEU A 1 97 ? 25.798 -7.717 -4.427 1.00 41.97 97 LEU A O 1
ATOM 773 N N . LEU A 1 98 ? 24.092 -8.972 -5.205 1.00 39.56 98 LEU A N 1
ATOM 774 C CA . LEU A 1 98 ? 24.825 -10.229 -5.272 1.00 39.56 98 LEU A CA 1
ATOM 775 C C . LEU A 1 98 ? 25.868 -10.044 -6.385 1.00 39.56 98 LEU A C 1
ATOM 777 O O . LEU A 1 98 ? 25.502 -9.903 -7.552 1.00 39.56 98 LEU A O 1
ATOM 781 N N . LYS A 1 99 ? 27.135 -9.899 -5.982 1.00 34.38 99 LYS A N 1
ATOM 782 C CA . LYS A 1 99 ? 28.298 -9.977 -6.870 1.00 34.38 99 LYS A CA 1
ATOM 783 C C . LYS A 1 99 ? 28.580 -11.430 -7.210 1.00 34.38 99 LYS A C 1
ATOM 785 O O . LYS A 1 99 ? 28.385 -12.272 -6.305 1.00 34.38 99 LYS A O 1
#

InterPro domains:
  IPR010619 Threonine/serine exporter-like, N-terminal domain [PF06738] (1-95)
  IPR050539 ThrE Dicarboxylate/Amino Acid Exporter [PTHR34390] (1-93)

pLDDT: mean 91.23, std 11.67, range [34.38, 98.19]

Foldseek 3Di:
DLQQPDDFVLVQVLVVLLCVLVPQPDKGWDDDSFKIWIWGDDPPDIDIDMDGDDHHHHDVPLVVQSSVLSVCCNPVVDDPVVSVVSNVVSVPDDPPPPD